Protein AF-A0A4Y2ETD5-F1 (afdb_monomer_lite)

Foldseek 3Di:
DAVLDDDDDDPDPVVVVVVVVVVQVVQVVVVHHDDDDAALDPVVVVVVVVVPVPDDDDDPDCWDQDPQWTQNSPVRDTHHDPVSVVVVVVVVVVVVVVCVVQDPPVLDDDQDLVLALSSCVVVDDPDPVVLVPDCCNVPNGPSVVVDDDDPPPPPPPPDPDPVVVVPD

Secondary structure (DSSP, 8-state):
-BTTB-----SSHHHHHHHHHHHHHHHHHTT--------S-HHHHHHHHHHGGGS------SEEEETTEEEETTTTEEE--HHHHHHHHHHHHHHHHHHHHHS-GGG-----TTT-HHHHHHT--S-GGGGGG-HHHHH--HHHHS--S-S-----TTS--GGGSTT-

Radius of gyration: 20.99 Å; chains: 1; bounding box: 48×41×52 Å

Organism: Araneus ventricosus (NCBI:txid182803)

Structure (mmCIF, N/CA/C/O backbone):
data_AF-A0A4Y2ETD5-F1
#
_entry.id   AF-A0A4Y2ETD5-F1
#
loop_
_atom_site.group_PDB
_atom_site.id
_atom_site.type_symbol
_atom_site.label_atom_id
_atom_site.l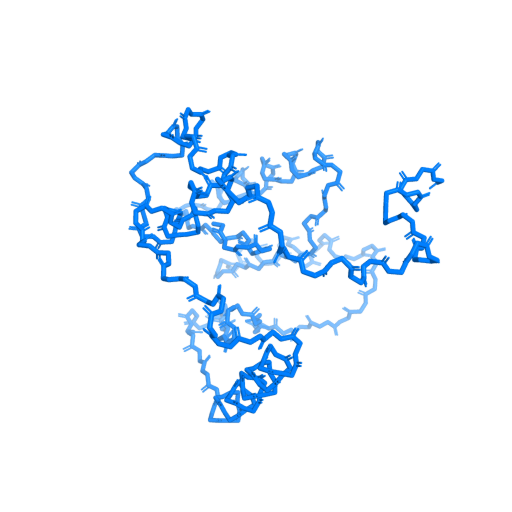abel_alt_id
_atom_site.label_comp_id
_atom_site.label_asym_id
_atom_site.label_entity_id
_atom_site.label_seq_id
_atom_site.pdbx_PDB_ins_code
_atom_site.Cartn_x
_atom_site.Cartn_y
_atom_site.Cartn_z
_atom_site.occupancy
_atom_site.B_iso_or_equiv
_atom_site.auth_seq_id
_atom_site.auth_comp_id
_atom_site.auth_asym_id
_atom_site.auth_atom_id
_atom_site.pdbx_PDB_model_num
ATOM 1 N N . MET A 1 1 ? 0.901 3.132 -5.881 1.00 58.28 1 MET A N 1
ATOM 2 C CA . MET A 1 1 ? 1.373 3.483 -4.528 1.00 58.28 1 MET A CA 1
ATOM 3 C C . MET A 1 1 ? 0.415 2.853 -3.539 1.00 58.28 1 MET A C 1
ATOM 5 O O . MET A 1 1 ? -0.787 3.049 -3.686 1.00 58.28 1 MET A O 1
ATOM 9 N N . TYR A 1 2 ? 0.924 2.050 -2.619 1.00 65.94 2 TYR A N 1
ATOM 10 C CA . TYR A 1 2 ? 0.163 1.430 -1.546 1.00 65.94 2 TYR A CA 1
ATOM 11 C C . TYR A 1 2 ? 0.934 1.655 -0.249 1.00 65.94 2 TYR A C 1
ATOM 13 O O . TYR A 1 2 ? 1.994 1.067 -0.080 1.00 65.94 2 TYR A O 1
ATOM 21 N N . ILE A 1 3 ? 0.412 2.508 0.637 1.00 73.69 3 ILE A N 1
ATOM 22 C CA . ILE A 1 3 ? 1.096 2.920 1.873 1.00 73.69 3 ILE A CA 1
ATOM 23 C C . ILE A 1 3 ? 2.532 3.376 1.540 1.00 73.69 3 ILE A C 1
ATOM 25 O O . ILE A 1 3 ? 2.680 4.358 0.811 1.00 73.69 3 ILE A O 1
ATOM 29 N N . ASP A 1 4 ? 3.549 2.635 1.971 1.00 72.75 4 ASP A N 1
ATOM 30 C CA . ASP A 1 4 ? 4.964 2.967 1.787 1.00 72.75 4 ASP A CA 1
ATOM 31 C C . ASP A 1 4 ? 5.546 2.422 0.466 1.00 72.75 4 ASP A C 1
ATOM 33 O O . ASP A 1 4 ? 6.639 2.812 0.054 1.00 72.75 4 ASP A O 1
ATOM 37 N N . ASP A 1 5 ? 4.802 1.570 -0.251 1.00 76.00 5 ASP A N 1
ATOM 38 C CA . ASP A 1 5 ? 5.258 0.913 -1.476 1.00 76.00 5 ASP A CA 1
ATOM 39 C C . ASP A 1 5 ? 4.852 1.693 -2.738 1.00 76.00 5 ASP A C 1
ATOM 41 O O . ASP A 1 5 ? 3.668 1.900 -3.048 1.00 76.00 5 ASP A O 1
ATOM 45 N N . PHE A 1 6 ? 5.834 2.066 -3.563 1.00 80.00 6 PHE A N 1
ATOM 46 C CA . PHE A 1 6 ? 5.595 2.610 -4.901 1.00 80.00 6 PHE A CA 1
ATOM 47 C C . PHE A 1 6 ? 5.774 1.534 -5.979 1.00 80.00 6 PHE A C 1
ATOM 49 O O . PHE A 1 6 ? 6.887 1.186 -6.359 1.00 80.00 6 PHE A O 1
ATOM 56 N N . ILE A 1 7 ? 4.652 1.035 -6.504 1.00 80.62 7 ILE A N 1
ATOM 57 C CA . ILE A 1 7 ? 4.616 0.051 -7.593 1.00 80.62 7 ILE A CA 1
ATOM 58 C C . ILE A 1 7 ? 3.997 0.702 -8.830 1.00 80.62 7 ILE A C 1
ATOM 60 O O . ILE A 1 7 ? 2.898 1.264 -8.756 1.00 80.62 7 ILE A O 1
ATOM 64 N N . CYS A 1 8 ? 4.689 0.600 -9.963 1.00 82.81 8 CYS A N 1
ATOM 65 C CA . CYS A 1 8 ? 4.224 1.040 -11.274 1.00 82.81 8 CYS A CA 1
ATOM 66 C C . CYS A 1 8 ? 4.677 0.057 -12.362 1.00 82.81 8 CYS A C 1
ATOM 68 O O . CYS A 1 8 ? 5.715 -0.586 -12.227 1.00 82.81 8 CYS A O 1
ATOM 70 N N . GLY A 1 9 ? 3.909 -0.038 -13.448 1.00 86.19 9 GLY A N 1
ATOM 71 C CA . GLY A 1 9 ? 4.288 -0.783 -14.648 1.00 86.19 9 GLY A CA 1
ATOM 72 C C . GLY A 1 9 ? 4.449 0.161 -15.835 1.00 86.19 9 GLY A C 1
ATOM 73 O O . GLY A 1 9 ? 3.654 1.088 -15.990 1.00 86.19 9 GLY A O 1
ATOM 74 N N . THR A 1 10 ? 5.455 -0.087 -16.667 1.00 88.44 10 THR A N 1
ATOM 75 C CA . THR A 1 10 ? 5.674 0.594 -17.951 1.00 88.44 10 THR A CA 1
ATOM 76 C C . THR A 1 10 ? 5.943 -0.446 -19.036 1.00 88.44 10 THR A C 1
ATOM 78 O O . THR A 1 10 ? 6.208 -1.612 -18.734 1.00 88.44 10 THR A O 1
ATOM 81 N N . ASN A 1 11 ? 5.862 -0.040 -20.305 1.00 88.88 11 ASN A N 1
ATOM 82 C CA . ASN A 1 11 ? 6.097 -0.950 -21.430 1.00 88.88 11 ASN A CA 1
ATOM 83 C C . ASN A 1 11 ? 7.519 -0.833 -22.000 1.00 88.88 11 ASN A C 1
ATOM 85 O O . ASN A 1 11 ? 7.919 -1.664 -22.815 1.00 88.88 11 ASN A O 1
ATOM 89 N N . ALA A 1 12 ? 8.284 0.177 -21.577 1.00 90.62 12 ALA A N 1
ATOM 90 C CA . ALA A 1 12 ? 9.665 0.399 -21.986 1.00 90.62 12 ALA A CA 1
ATOM 91 C C . ALA A 1 12 ? 10.572 0.688 -20.781 1.00 90.62 12 ALA A C 1
ATOM 93 O O . ALA A 1 12 ? 10.161 1.320 -19.806 1.00 90.62 12 ALA A O 1
ATOM 94 N N . GLU A 1 13 ? 11.836 0.263 -20.875 1.00 88.94 13 GLU A N 1
ATOM 95 C CA . GLU A 1 13 ? 12.839 0.485 -19.823 1.00 88.94 13 GLU A CA 1
ATOM 96 C C . GLU A 1 13 ? 13.128 1.977 -19.614 1.00 88.94 13 GLU A C 1
ATOM 98 O O . GLU A 1 13 ? 13.229 2.431 -18.480 1.00 88.94 13 GLU A O 1
ATOM 103 N N . MET A 1 14 ? 13.164 2.751 -20.703 1.00 88.81 14 MET A N 1
ATOM 104 C CA . MET A 1 14 ? 13.348 4.206 -20.661 1.00 88.81 14 MET A CA 1
ATOM 105 C C . MET A 1 14 ? 12.233 4.907 -19.873 1.00 88.81 14 MET A C 1
ATOM 107 O O . MET A 1 14 ? 12.511 5.764 -19.041 1.00 88.81 14 MET A O 1
ATOM 111 N N . GLU A 1 15 ? 10.977 4.502 -20.086 1.00 91.00 15 GLU A N 1
ATOM 112 C CA . GLU A 1 15 ? 9.836 5.023 -19.322 1.00 91.00 15 GLU A CA 1
ATOM 113 C C . GLU A 1 15 ? 9.938 4.637 -17.842 1.00 91.00 15 GLU A C 1
ATOM 115 O O . GLU A 1 15 ? 9.605 5.432 -16.967 1.00 91.00 15 GLU A O 1
ATOM 120 N N . ALA A 1 16 ? 10.402 3.419 -17.543 1.00 88.75 16 ALA A N 1
ATOM 121 C CA . ALA A 1 16 ? 10.564 2.967 -16.164 1.00 88.75 16 ALA A CA 1
ATOM 122 C C . ALA A 1 16 ? 11.615 3.803 -15.421 1.00 88.75 16 ALA A C 1
ATOM 124 O O . ALA A 1 16 ? 11.427 4.135 -14.247 1.00 88.75 16 ALA A O 1
ATOM 125 N N . ASP A 1 17 ? 12.715 4.140 -16.096 1.00 86.50 17 ASP A N 1
ATOM 126 C CA . ASP A 1 17 ? 13.757 4.977 -15.516 1.00 86.50 17 ASP A CA 1
ATOM 127 C C . ASP A 1 17 ? 13.282 6.418 -15.307 1.00 86.50 17 ASP A C 1
ATOM 129 O O . ASP A 1 17 ? 13.457 6.968 -14.219 1.00 86.50 17 ASP A O 1
ATOM 133 N N . GLU A 1 18 ? 12.560 6.988 -16.276 1.00 90.69 18 GLU A N 1
ATOM 134 C CA . GLU A 1 18 ? 11.934 8.305 -16.132 1.00 90.69 18 GLU A CA 1
ATOM 135 C C . GLU A 1 18 ? 10.952 8.344 -14.948 1.00 90.69 18 GLU A C 1
ATOM 137 O O . GLU A 1 18 ? 10.992 9.262 -14.123 1.00 90.69 18 GLU A O 1
ATOM 142 N N . VAL A 1 19 ? 10.084 7.335 -14.821 1.00 89.75 19 VAL A N 1
ATOM 143 C CA . VAL A 1 19 ? 9.129 7.239 -13.707 1.00 89.75 19 VAL A CA 1
ATOM 144 C C . VAL A 1 19 ? 9.861 7.158 -12.371 1.00 89.75 19 VAL A C 1
ATOM 146 O O . VAL A 1 19 ? 9.494 7.866 -11.431 1.00 89.75 19 VAL A O 1
ATOM 149 N N . TYR A 1 20 ? 10.914 6.346 -12.282 1.00 86.62 20 TYR A N 1
ATOM 150 C CA . TYR A 1 20 ? 11.724 6.244 -11.074 1.00 86.62 20 TYR A CA 1
ATOM 151 C C . TYR A 1 20 ? 12.424 7.566 -10.732 1.00 86.62 20 TYR A C 1
ATOM 153 O O . TYR A 1 20 ? 12.395 8.007 -9.581 1.00 86.62 20 TYR A O 1
ATOM 161 N N . HIS A 1 21 ? 13.017 8.227 -11.726 1.00 88.06 21 HIS A N 1
ATOM 162 C CA . HIS A 1 21 ? 13.672 9.520 -11.565 1.00 88.06 21 HIS A CA 1
ATOM 163 C C . HIS A 1 21 ? 12.698 10.580 -11.035 1.00 88.06 21 HIS A C 1
ATOM 165 O O . HIS A 1 21 ? 12.975 11.254 -10.038 1.00 88.06 21 HIS A O 1
ATOM 171 N N . ASN A 1 22 ? 11.520 10.674 -11.652 1.00 90.25 22 ASN A N 1
ATOM 172 C CA . ASN A 1 22 ? 10.469 11.598 -11.246 1.00 90.25 22 ASN A CA 1
ATOM 173 C C . ASN A 1 22 ? 9.962 11.296 -9.829 1.00 90.25 22 ASN A C 1
ATOM 175 O O . ASN A 1 22 ? 9.830 12.215 -9.018 1.00 90.25 22 ASN A O 1
ATOM 179 N N . ALA A 1 23 ? 9.735 10.020 -9.500 1.00 88.56 23 ALA A N 1
ATOM 180 C CA . ALA A 1 23 ? 9.332 9.602 -8.160 1.00 88.56 23 ALA A CA 1
ATOM 181 C C . ALA A 1 23 ? 10.381 10.000 -7.109 1.00 88.56 23 ALA A C 1
ATOM 183 O O . ALA A 1 23 ? 10.035 10.593 -6.089 1.00 88.56 23 ALA A O 1
ATOM 184 N N . ASN A 1 24 ? 11.666 9.778 -7.391 1.00 85.81 24 ASN A N 1
ATOM 185 C CA . ASN A 1 24 ? 12.766 10.184 -6.518 1.00 85.81 24 ASN A CA 1
ATOM 186 C C . ASN A 1 24 ? 12.808 11.693 -6.267 1.00 85.81 24 ASN A C 1
ATOM 188 O O . ASN A 1 24 ? 13.017 12.121 -5.134 1.00 85.81 24 ASN A O 1
ATOM 192 N N . ILE A 1 25 ? 12.618 12.512 -7.305 1.00 88.44 25 ILE A N 1
ATOM 193 C CA . ILE A 1 25 ? 12.577 13.973 -7.153 1.00 88.44 25 ILE A CA 1
ATOM 194 C C . ILE A 1 25 ? 11.420 14.385 -6.244 1.00 88.44 25 ILE A C 1
ATOM 196 O O . ILE A 1 25 ? 11.599 15.230 -5.368 1.00 88.44 25 ILE A O 1
ATOM 200 N N . ILE A 1 26 ? 10.235 13.814 -6.461 1.00 89.50 26 ILE A N 1
ATOM 201 C CA . ILE A 1 26 ? 9.039 14.139 -5.679 1.00 89.50 26 ILE A CA 1
ATOM 202 C C . ILE A 1 26 ? 9.240 13.747 -4.214 1.00 89.50 26 ILE A C 1
ATOM 204 O O . ILE A 1 26 ? 9.016 14.576 -3.335 1.00 89.50 26 ILE A O 1
ATOM 208 N N . MET A 1 27 ? 9.724 12.531 -3.954 1.00 87.38 27 MET A N 1
ATOM 209 C CA . MET A 1 27 ? 9.967 12.044 -2.594 1.00 87.38 27 MET A CA 1
ATOM 210 C C . MET A 1 27 ? 11.016 12.903 -1.883 1.00 87.38 27 MET A C 1
ATOM 212 O O . MET A 1 27 ? 10.755 13.383 -0.783 1.00 87.38 27 MET A O 1
ATOM 216 N N . LYS A 1 28 ? 12.130 13.240 -2.549 1.00 87.56 28 LYS A N 1
ATOM 217 C CA . LYS A 1 28 ? 13.154 14.137 -1.984 1.00 87.56 28 LYS A CA 1
ATOM 218 C C . LYS A 1 28 ? 12.607 15.520 -1.635 1.00 87.56 28 LYS A C 1
ATOM 220 O O . LYS A 1 28 ? 12.989 16.082 -0.615 1.00 87.56 28 LYS A O 1
ATOM 225 N N . LYS A 1 29 ? 11.705 16.076 -2.453 1.00 90.69 29 LYS A N 1
ATOM 226 C CA . LYS A 1 29 ? 11.033 17.355 -2.153 1.00 90.69 29 LYS A CA 1
ATOM 227 C C . LYS A 1 29 ? 10.119 17.273 -0.929 1.00 90.69 29 LYS A C 1
ATOM 229 O O . LYS A 1 29 ? 9.892 18.294 -0.293 1.00 90.69 29 LYS A O 1
ATOM 234 N N . ALA A 1 30 ? 9.607 16.087 -0.616 1.00 87.56 30 ALA A N 1
ATOM 235 C CA . ALA A 1 30 ? 8.821 15.812 0.581 1.00 87.56 30 ALA A CA 1
ATOM 236 C C . ALA A 1 30 ? 9.686 15.379 1.782 1.00 87.56 30 ALA A C 1
ATOM 238 O O . ALA A 1 30 ? 9.142 14.906 2.774 1.00 87.56 30 ALA A O 1
ATOM 239 N N . SER A 1 31 ? 11.018 15.509 1.697 1.00 89.19 31 SER A N 1
ATOM 240 C CA . SER A 1 31 ? 11.966 14.998 2.698 1.00 89.19 31 SER A CA 1
ATOM 241 C C . SER A 1 31 ? 11.850 13.485 2.947 1.00 89.19 31 SER A C 1
ATOM 243 O O . SER A 1 31 ? 12.184 12.998 4.023 1.00 89.19 31 SER A O 1
ATOM 245 N N . LEU A 1 32 ? 11.398 12.730 1.941 1.00 84.69 32 LEU A N 1
ATOM 246 C CA . LEU A 1 32 ? 11.313 11.271 1.947 1.00 84.69 32 LEU A CA 1
ATOM 247 C C . LEU A 1 32 ? 12.365 10.671 1.006 1.00 84.69 32 LEU A C 1
ATOM 249 O O . LEU A 1 32 ? 12.677 11.226 -0.051 1.00 84.69 32 LEU A O 1
ATOM 253 N N . THR A 1 33 ? 12.878 9.493 1.356 1.00 80.81 33 THR A N 1
ATOM 254 C CA . THR A 1 33 ? 13.856 8.761 0.538 1.00 80.81 33 THR A CA 1
ATOM 255 C C . THR A 1 33 ? 13.256 7.438 0.077 1.00 80.81 33 THR A C 1
ATOM 257 O O . THR A 1 33 ? 12.764 6.667 0.895 1.00 80.81 33 THR A O 1
ATOM 260 N N . LEU A 1 34 ? 13.310 7.154 -1.230 1.00 75.81 34 LEU A N 1
ATOM 261 C CA . LEU A 1 34 ? 12.982 5.826 -1.755 1.00 75.81 34 LEU A CA 1
ATOM 262 C C . LEU A 1 34 ? 14.144 4.877 -1.459 1.00 75.81 34 LEU A C 1
ATOM 264 O O . LEU A 1 34 ? 15.233 5.031 -2.010 1.00 75.81 34 LEU A O 1
ATOM 268 N N . MET A 1 35 ? 13.900 3.920 -0.567 1.00 69.44 35 MET A N 1
ATOM 269 C CA . MET A 1 35 ? 14.938 3.039 -0.028 1.00 69.44 35 MET A CA 1
ATOM 270 C C . MET A 1 35 ? 15.206 1.814 -0.909 1.00 69.44 35 MET A C 1
ATOM 272 O O . MET A 1 35 ? 16.353 1.392 -1.039 1.00 69.44 35 MET A O 1
ATOM 276 N N . GLU A 1 36 ? 14.172 1.247 -1.536 1.00 76.12 36 GLU A N 1
ATOM 277 C CA . GLU A 1 36 ? 14.278 0.005 -2.307 1.00 76.12 36 GLU A CA 1
ATOM 278 C C . GLU A 1 36 ? 13.797 0.201 -3.753 1.00 76.12 36 GLU A C 1
ATOM 280 O O . GLU A 1 36 ? 12.782 0.844 -4.018 1.00 76.12 36 GLU A O 1
ATOM 285 N N . ARG A 1 37 ? 14.553 -0.355 -4.709 1.00 79.31 37 ARG A N 1
ATOM 286 C CA . ARG A 1 37 ? 14.229 -0.379 -6.143 1.00 79.31 37 ARG A CA 1
ATOM 287 C C . ARG A 1 37 ? 14.360 -1.816 -6.635 1.00 79.31 37 ARG A C 1
ATOM 289 O O . ARG A 1 37 ? 15.417 -2.421 -6.458 1.00 79.31 37 ARG A O 1
ATOM 296 N N . ASN A 1 38 ? 13.323 -2.338 -7.286 1.00 80.25 38 ASN A N 1
ATOM 297 C CA . ASN A 1 38 ? 13.355 -3.649 -7.934 1.00 80.25 38 ASN A CA 1
ATOM 298 C C . ASN A 1 38 ? 12.603 -3.612 -9.278 1.00 80.25 38 ASN A C 1
ATOM 300 O O . ASN A 1 38 ? 11.726 -2.773 -9.478 1.00 80.25 38 ASN A O 1
ATOM 304 N N . SER A 1 39 ? 12.974 -4.479 -10.222 1.00 85.69 39 SER A N 1
ATOM 305 C CA . SER A 1 39 ? 12.400 -4.517 -11.575 1.00 85.69 39 SER A CA 1
ATOM 306 C C . SER A 1 39 ? 12.500 -5.917 -12.174 1.00 85.69 39 SER A C 1
ATOM 308 O O . SER A 1 39 ? 13.474 -6.625 -11.930 1.00 85.69 39 SER A O 1
ATOM 310 N N . ASN A 1 40 ? 11.525 -6.314 -12.994 1.00 86.31 40 ASN A N 1
ATOM 311 C CA . ASN A 1 40 ? 11.598 -7.551 -13.777 1.00 86.31 40 ASN A CA 1
ATOM 312 C C . ASN A 1 40 ? 12.400 -7.397 -15.085 1.00 86.31 40 ASN A C 1
ATOM 314 O O . ASN A 1 40 ? 12.688 -8.394 -15.748 1.00 86.31 40 ASN A O 1
ATOM 318 N N . SER A 1 41 ? 12.803 -6.176 -15.451 1.00 87.19 41 SER A N 1
ATOM 319 C CA . SER A 1 41 ? 13.711 -5.947 -16.575 1.00 87.19 41 SER A CA 1
ATOM 320 C C . SER A 1 41 ? 15.147 -6.295 -16.182 1.00 87.19 41 SER A C 1
ATOM 322 O O . SER A 1 41 ? 15.691 -5.850 -15.169 1.00 87.19 41 SER A O 1
ATOM 324 N N . HIS A 1 42 ? 15.789 -7.082 -17.040 1.00 85.69 42 HIS A N 1
ATOM 325 C CA . HIS A 1 42 ? 17.188 -7.441 -16.882 1.00 85.69 42 HIS A CA 1
ATOM 326 C C . HIS A 1 42 ? 18.142 -6.260 -17.143 1.00 85.69 42 HIS A C 1
ATOM 328 O O . HIS A 1 42 ? 19.169 -6.174 -16.470 1.00 85.69 42 HIS A O 1
ATOM 334 N N . GLY A 1 43 ? 17.825 -5.365 -18.091 1.00 85.44 43 GLY A N 1
ATOM 335 C CA . GLY A 1 43 ? 18.633 -4.171 -18.377 1.00 85.44 43 GLY A CA 1
ATOM 336 C C . GLY A 1 43 ? 18.693 -3.239 -17.170 1.00 85.44 43 GLY A C 1
ATOM 337 O O . GLY A 1 43 ? 19.773 -2.951 -16.657 1.00 85.44 43 GLY A O 1
ATOM 338 N N . LEU A 1 44 ? 17.518 -2.909 -16.636 1.00 84.19 44 LEU A N 1
ATOM 339 C CA . LEU A 1 44 ? 17.360 -2.060 -15.460 1.00 84.19 44 LEU A CA 1
ATOM 340 C C . LEU A 1 44 ? 18.006 -2.660 -14.206 1.00 84.19 44 LEU A C 1
ATOM 342 O O . LEU A 1 44 ? 18.698 -1.967 -13.471 1.00 84.19 44 LEU A O 1
ATOM 346 N N . ARG A 1 45 ? 17.858 -3.968 -13.966 1.00 82.00 45 ARG A N 1
ATOM 347 C CA . ARG A 1 45 ? 18.505 -4.614 -12.811 1.00 82.00 45 ARG A CA 1
ATOM 348 C C . ARG A 1 45 ? 20.027 -4.497 -12.832 1.00 82.00 45 ARG A C 1
ATOM 350 O O . ARG A 1 45 ? 20.619 -4.238 -11.788 1.00 82.00 45 ARG A O 1
ATOM 357 N N . LYS A 1 46 ? 20.653 -4.672 -13.999 1.00 80.25 46 LYS A N 1
ATOM 358 C CA . LYS A 1 46 ? 22.109 -4.521 -14.141 1.00 80.25 46 LYS A CA 1
ATOM 359 C C . LYS A 1 46 ? 22.567 -3.100 -13.842 1.00 80.25 46 LYS A C 1
ATOM 361 O O . LYS A 1 46 ? 23.573 -2.925 -13.164 1.00 80.25 46 LYS A O 1
ATOM 366 N N . GLU A 1 47 ? 21.824 -2.113 -14.328 1.00 79.38 47 GLU A N 1
ATOM 367 C CA . GLU A 1 47 ? 22.087 -0.698 -14.068 1.00 79.38 47 GLU A CA 1
ATOM 368 C C . GLU A 1 47 ? 22.022 -0.387 -12.561 1.00 79.38 47 GLU A C 1
ATOM 370 O O . GLU A 1 47 ? 22.921 0.246 -12.007 1.00 79.38 47 GLU A O 1
ATOM 375 N N . TYR A 1 48 ? 21.038 -0.946 -11.850 1.00 75.44 48 TYR A N 1
ATOM 376 C CA . TYR A 1 48 ? 20.888 -0.734 -10.402 1.00 75.44 48 TYR A CA 1
ATOM 377 C C . TYR A 1 48 ? 22.003 -1.401 -9.599 1.00 75.44 48 TYR A C 1
ATOM 379 O O . TYR A 1 48 ? 22.485 -0.847 -8.613 1.00 75.44 48 TYR A O 1
ATOM 387 N N . GLU A 1 49 ? 22.404 -2.606 -10.003 1.00 69.88 49 GLU A N 1
ATOM 388 C CA . GLU A 1 49 ? 23.519 -3.327 -9.391 1.00 69.88 49 GLU A CA 1
ATOM 389 C C . GLU A 1 49 ? 24.839 -2.560 -9.586 1.00 69.88 49 GLU A C 1
ATOM 391 O O . GLU A 1 49 ? 25.644 -2.504 -8.655 1.00 69.88 49 GLU A O 1
ATOM 396 N N . SER A 1 50 ? 25.038 -1.898 -10.736 1.00 68.00 50 SER A N 1
ATOM 397 C CA . SER A 1 50 ? 26.205 -1.031 -10.950 1.00 68.00 50 SER A CA 1
ATOM 398 C C . SER A 1 50 ? 26.186 0.252 -10.112 1.00 68.00 50 SER A C 1
ATOM 400 O O . SER A 1 50 ? 27.245 0.681 -9.653 1.00 68.00 50 SER A O 1
ATOM 402 N N . ASP A 1 51 ? 25.009 0.820 -9.839 1.00 65.69 51 ASP A N 1
ATOM 403 C CA . ASP A 1 51 ? 24.860 2.012 -8.990 1.00 65.69 51 ASP A CA 1
ATOM 404 C C . ASP A 1 51 ? 25.065 1.717 -7.490 1.00 65.69 51 ASP A C 1
ATOM 406 O O . ASP A 1 51 ? 25.532 2.580 -6.740 1.00 65.69 51 ASP A O 1
ATOM 410 N N . LYS A 1 52 ? 24.777 0.487 -7.033 1.00 61.03 52 LYS A N 1
ATOM 411 C CA . LYS A 1 52 ? 24.886 0.064 -5.619 1.00 61.03 52 LYS A CA 1
ATOM 412 C C . LYS A 1 52 ? 26.322 -0.063 -5.084 1.00 61.03 52 LYS A C 1
ATOM 414 O O . LYS A 1 52 ? 26.506 -0.227 -3.880 1.00 61.03 52 LYS A O 1
ATOM 419 N N . HIS A 1 53 ? 27.360 0.064 -5.913 1.00 51.84 53 HIS A N 1
ATOM 420 C CA . HIS A 1 53 ? 28.761 -0.103 -5.488 1.00 51.84 53 HIS A CA 1
ATOM 421 C C . HIS A 1 53 ? 29.357 1.037 -4.627 1.00 51.84 53 HIS A C 1
ATOM 423 O O . HIS A 1 53 ? 30.569 1.051 -4.406 1.00 51.84 53 HIS A O 1
ATOM 429 N N . LYS A 1 54 ? 28.551 1.966 -4.092 1.00 49.16 54 LYS A N 1
ATOM 430 C CA . LYS A 1 54 ? 29.030 3.023 -3.178 1.00 49.16 54 LYS A CA 1
ATOM 431 C C . LYS A 1 54 ? 28.706 2.839 -1.695 1.00 49.16 54 LYS A C 1
ATOM 433 O O . LYS A 1 54 ? 29.372 3.499 -0.907 1.00 49.16 54 LYS A O 1
ATOM 438 N N . ASP A 1 55 ? 27.789 1.956 -1.293 1.00 38.53 55 ASP A N 1
ATOM 439 C CA . ASP A 1 55 ? 27.572 1.695 0.139 1.00 38.53 55 ASP A CA 1
ATOM 440 C C . ASP A 1 55 ? 26.859 0.350 0.400 1.00 38.53 55 ASP A C 1
ATOM 442 O O . ASP A 1 55 ? 25.665 0.195 0.184 1.00 38.53 55 ASP A O 1
ATOM 446 N N . SER A 1 56 ? 27.655 -0.621 0.851 1.00 41.00 56 SER A N 1
ATOM 447 C CA . SER A 1 56 ? 27.346 -1.833 1.628 1.00 41.00 56 SER A CA 1
ATOM 448 C C . SER A 1 56 ? 26.296 -2.899 1.216 1.00 41.00 56 SER A C 1
ATOM 450 O O . SER A 1 56 ? 25.128 -2.667 0.931 1.00 41.00 56 SER A O 1
ATOM 452 N N . THR A 1 57 ? 26.765 -4.141 1.409 1.00 39.28 57 THR A N 1
ATOM 453 C CA . THR A 1 57 ? 26.106 -5.457 1.568 1.00 39.28 57 THR A CA 1
ATOM 454 C C . THR A 1 57 ? 25.343 -6.103 0.403 1.00 39.28 57 THR A C 1
ATOM 456 O O . THR A 1 57 ? 24.266 -5.702 -0.023 1.00 39.28 57 THR A O 1
ATOM 459 N N . HIS A 1 58 ? 25.919 -7.230 -0.029 1.00 48.53 58 HIS A N 1
ATOM 460 C CA . HIS A 1 58 ? 25.350 -8.273 -0.875 1.00 48.53 58 HIS A CA 1
ATOM 461 C C . HIS A 1 58 ? 24.029 -8.812 -0.291 1.00 48.53 58 HIS A C 1
ATOM 463 O O . HIS A 1 58 ? 24.033 -9.696 0.561 1.00 48.53 58 HIS A O 1
ATOM 469 N N . LEU A 1 59 ? 22.898 -8.344 -0.809 1.00 42.34 59 LEU A N 1
ATOM 470 C CA . LEU A 1 59 ? 21.654 -9.113 -0.835 1.00 42.34 59 LEU A CA 1
ATOM 471 C C . LEU A 1 59 ? 21.233 -9.212 -2.299 1.00 42.34 59 LEU A C 1
ATOM 473 O O . LEU A 1 59 ? 20.486 -8.395 -2.830 1.00 42.34 59 LEU A O 1
ATOM 477 N N . CYS A 1 60 ? 21.797 -10.213 -2.979 1.00 47.84 60 CYS A N 1
ATOM 478 C CA . CYS A 1 60 ? 21.197 -10.753 -4.191 1.00 47.84 60 CYS A CA 1
ATOM 479 C C . CYS A 1 60 ? 19.980 -11.563 -3.746 1.00 47.84 60 CYS A C 1
ATOM 481 O O . CYS A 1 60 ? 20.036 -12.789 -3.731 1.00 47.84 60 CYS A O 1
ATOM 483 N N . ASP A 1 61 ? 18.903 -10.887 -3.372 1.00 50.72 61 ASP A N 1
ATOM 484 C CA . ASP A 1 61 ? 17.602 -11.530 -3.353 1.00 50.72 61 ASP A CA 1
ATOM 485 C C . ASP A 1 61 ? 16.821 -10.966 -4.528 1.00 50.72 61 ASP A C 1
ATOM 487 O O . ASP A 1 61 ? 16.398 -9.815 -4.571 1.00 50.72 61 ASP A O 1
ATOM 491 N N . SER A 1 62 ? 16.683 -11.794 -5.561 1.00 58.25 62 SER A N 1
ATOM 492 C CA . SER A 1 62 ? 15.708 -11.563 -6.627 1.00 58.25 62 SER A CA 1
ATOM 493 C C . SER A 1 62 ? 14.263 -11.601 -6.113 1.00 58.25 62 SER A C 1
ATOM 495 O O . SER A 1 62 ? 13.351 -11.440 -6.919 1.00 58.25 62 SER A O 1
ATOM 497 N N . SER A 1 63 ? 14.071 -11.829 -4.811 1.00 62.94 63 SER A N 1
ATOM 498 C CA . SER A 1 63 ? 12.827 -11.763 -4.066 1.00 62.94 63 SER A CA 1
ATOM 499 C C . SER A 1 63 ? 12.737 -10.471 -3.246 1.00 62.94 63 SER A C 1
ATOM 501 O O . SER A 1 63 ? 13.471 -10.271 -2.285 1.00 62.94 63 SER A O 1
ATOM 503 N N . SER A 1 64 ? 11.790 -9.596 -3.590 1.00 67.88 64 SER A N 1
ATOM 504 C CA . SER A 1 64 ? 11.347 -8.530 -2.674 1.00 67.88 64 SER A CA 1
ATOM 505 C C . SER A 1 64 ? 10.039 -8.949 -2.018 1.00 67.88 64 SER A C 1
ATOM 507 O O . SER A 1 64 ? 9.162 -9.518 -2.679 1.00 67.88 64 SER A O 1
ATOM 509 N N . LYS A 1 65 ? 9.883 -8.649 -0.726 1.00 71.25 65 LYS A N 1
ATOM 510 C CA . LYS A 1 65 ? 8.582 -8.764 -0.063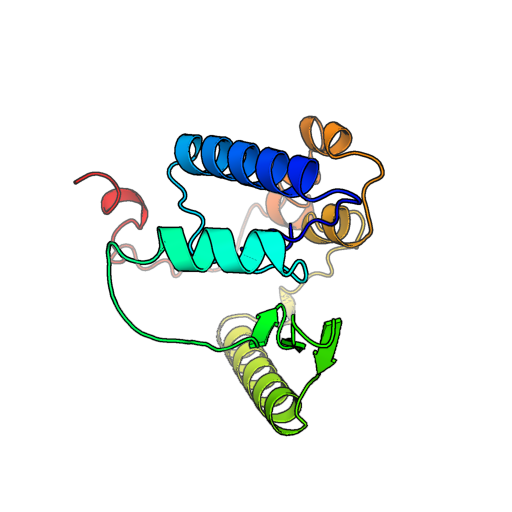 1.00 71.25 65 LYS A CA 1
ATOM 511 C C . LYS A 1 65 ? 7.738 -7.546 -0.421 1.00 71.25 65 LYS A C 1
ATOM 513 O O . LYS A 1 65 ? 8.107 -6.427 -0.103 1.00 71.25 65 LYS A O 1
ATOM 518 N N . VAL A 1 66 ? 6.597 -7.774 -1.057 1.00 66.75 66 VAL A N 1
ATOM 519 C CA . VAL A 1 66 ? 5.632 -6.746 -1.452 1.00 66.75 66 VAL A CA 1
ATOM 520 C C . VAL A 1 66 ? 4.269 -7.171 -0.925 1.00 66.75 66 VAL A C 1
ATOM 522 O O . VAL A 1 66 ? 3.742 -8.204 -1.332 1.00 66.75 66 VAL A O 1
ATOM 525 N N . LEU A 1 67 ? 3.693 -6.410 0.009 1.00 70.38 67 LEU A N 1
ATOM 526 C CA . LEU A 1 67 ? 2.371 -6.705 0.597 1.00 70.38 67 LEU A CA 1
ATOM 527 C C . LEU A 1 67 ? 2.251 -8.102 1.248 1.00 70.38 67 LEU A C 1
ATOM 529 O O . LEU A 1 67 ? 1.176 -8.707 1.265 1.00 70.38 67 LEU A O 1
ATOM 533 N N . GLY A 1 68 ? 3.357 -8.641 1.770 1.00 72.56 68 GLY A N 1
ATOM 534 C CA . GLY A 1 68 ? 3.410 -10.004 2.317 1.00 72.56 68 GLY A CA 1
ATOM 535 C C . GLY A 1 68 ? 3.427 -11.111 1.255 1.00 72.56 68 GLY A C 1
ATOM 536 O O . GLY A 1 68 ? 3.230 -12.276 1.592 1.00 72.56 68 GLY A O 1
ATOM 537 N N . LEU A 1 69 ? 3.649 -10.753 -0.011 1.00 81.06 69 LEU A N 1
ATOM 538 C CA . LEU A 1 69 ? 3.983 -11.662 -1.101 1.00 81.06 69 LEU A CA 1
ATOM 539 C C . LEU A 1 69 ? 5.475 -11.568 -1.388 1.00 81.06 69 LEU A C 1
ATOM 541 O O . LEU A 1 69 ? 6.076 -10.507 -1.258 1.00 81.06 69 LEU A O 1
ATOM 545 N N . GLU A 1 70 ? 6.063 -12.663 -1.827 1.00 85.81 70 GLU A N 1
ATOM 546 C CA . GLU A 1 70 ? 7.418 -12.690 -2.349 1.00 85.81 70 GLU A CA 1
ATOM 547 C C . GLU A 1 70 ? 7.357 -12.542 -3.870 1.00 85.81 70 GLU A C 1
ATOM 549 O O . GLU A 1 70 ? 6.681 -13.322 -4.544 1.00 85.81 70 GLU A O 1
ATOM 554 N N . TRP A 1 71 ? 8.020 -11.528 -4.422 1.00 86.19 71 TRP A N 1
ATOM 555 C CA . TRP A 1 71 ? 8.083 -11.322 -5.866 1.00 86.19 71 TRP A CA 1
ATOM 556 C C . TRP A 1 71 ? 9.438 -11.744 -6.424 1.00 86.19 71 TRP A C 1
ATOM 558 O O . TRP A 1 71 ? 10.426 -11.044 -6.222 1.00 86.19 71 TRP A O 1
ATOM 568 N N . ASP A 1 72 ? 9.471 -12.852 -7.169 1.00 85.44 72 ASP A N 1
ATOM 569 C CA . ASP A 1 72 ? 10.637 -13.266 -7.953 1.00 85.44 72 ASP A CA 1
ATOM 570 C C . ASP A 1 72 ? 10.673 -12.456 -9.255 1.00 85.44 72 ASP A C 1
ATOM 572 O O . ASP A 1 72 ? 9.954 -12.749 -10.218 1.00 85.44 72 ASP A O 1
ATOM 576 N N . THR A 1 73 ? 11.534 -11.438 -9.304 1.00 84.88 73 THR A N 1
ATOM 577 C CA . THR A 1 73 ? 11.654 -10.556 -10.473 1.00 84.88 73 THR A CA 1
ATOM 578 C C . THR A 1 73 ? 12.283 -11.230 -11.687 1.00 84.88 73 THR A C 1
ATOM 580 O O . THR A 1 73 ? 12.109 -10.754 -12.807 1.00 84.88 73 THR A O 1
ATOM 583 N N . ARG A 1 74 ? 12.985 -12.359 -11.513 1.00 83.00 74 ARG A N 1
ATOM 584 C CA . ARG A 1 74 ? 13.575 -13.128 -12.625 1.00 83.00 74 ARG A CA 1
ATOM 585 C C . ARG A 1 74 ? 12.531 -13.976 -13.323 1.00 83.00 74 ARG A C 1
ATOM 587 O O . ARG A 1 74 ? 12.536 -14.068 -14.547 1.00 83.00 74 ARG A O 1
ATOM 594 N N . LYS A 1 75 ? 11.668 -14.622 -12.543 1.00 85.31 75 LYS A N 1
ATOM 595 C CA . LYS A 1 75 ? 10.587 -15.465 -13.069 1.00 85.31 75 LYS A CA 1
ATOM 596 C C . LYS A 1 75 ? 9.317 -14.673 -13.341 1.00 85.31 75 LYS A C 1
ATOM 598 O O . LYS A 1 75 ? 8.430 -15.191 -14.010 1.00 85.31 75 LYS A O 1
ATOM 603 N N . ASN A 1 76 ? 9.245 -13.439 -12.843 1.00 85.00 76 ASN A N 1
ATOM 604 C CA . ASN A 1 76 ? 8.049 -12.608 -12.847 1.00 85.00 76 ASN A CA 1
ATOM 605 C C . ASN A 1 76 ? 6.859 -13.330 -12.185 1.00 85.00 76 ASN A C 1
ATOM 607 O O . ASN A 1 76 ? 5.749 -13.348 -12.714 1.00 85.00 76 ASN A O 1
ATOM 611 N N . VAL A 1 77 ? 7.118 -13.975 -11.044 1.00 85.75 77 VAL A N 1
ATOM 612 C CA . VAL A 1 77 ? 6.142 -14.781 -10.297 1.00 85.75 77 VAL A CA 1
ATOM 613 C C . VAL A 1 77 ? 6.007 -14.227 -8.887 1.00 85.75 77 VAL A C 1
ATOM 615 O O . VAL A 1 77 ? 7.006 -13.921 -8.242 1.00 85.75 77 VAL A O 1
ATOM 618 N N . PHE A 1 78 ? 4.768 -14.138 -8.405 1.00 85.75 78 PHE A N 1
ATOM 619 C CA . PHE A 1 78 ? 4.473 -13.892 -6.997 1.00 85.75 78 PHE A CA 1
ATOM 620 C C . PHE A 1 78 ? 4.240 -15.221 -6.276 1.00 85.75 78 PHE A C 1
ATOM 622 O O . PHE A 1 78 ? 3.498 -16.077 -6.766 1.00 85.75 78 PHE A O 1
ATOM 629 N N . SER A 1 79 ? 4.838 -15.381 -5.103 1.00 87.81 79 SER A N 1
ATOM 630 C CA . SER A 1 79 ? 4.645 -16.519 -4.208 1.00 87.81 79 SER A CA 1
ATOM 631 C C . SER A 1 79 ? 4.274 -16.061 -2.801 1.00 87.81 79 SER A C 1
ATOM 633 O O . SER A 1 79 ? 4.475 -14.913 -2.419 1.00 87.81 79 SER A O 1
ATOM 635 N N . PHE A 1 80 ? 3.695 -16.969 -2.022 1.00 85.31 80 PHE A N 1
ATOM 636 C CA . PHE A 1 80 ? 3.456 -16.782 -0.594 1.00 85.31 80 PHE A CA 1
ATOM 637 C C . PHE A 1 80 ? 3.663 -18.115 0.120 1.00 85.31 80 PHE A C 1
ATOM 639 O O . PHE A 1 80 ? 3.344 -19.175 -0.430 1.00 85.31 80 PHE A O 1
ATOM 646 N N . SER A 1 81 ? 4.178 -18.083 1.347 1.00 84.62 81 SER A N 1
ATOM 647 C CA . SER A 1 81 ? 4.318 -19.281 2.166 1.00 84.62 81 SER A CA 1
ATOM 648 C C . SER A 1 81 ? 3.104 -19.483 3.067 1.00 84.62 81 SER A C 1
ATOM 650 O O . SER A 1 81 ? 2.467 -18.544 3.550 1.00 84.62 81 SER A O 1
ATOM 652 N N . LYS A 1 82 ? 2.807 -20.750 3.377 1.00 83.44 82 LYS A N 1
ATOM 653 C CA . LYS A 1 82 ? 1.865 -21.095 4.451 1.00 83.44 82 LYS A CA 1
ATOM 654 C C . LYS A 1 82 ? 2.297 -20.469 5.781 1.00 83.44 82 LYS A C 1
ATOM 656 O O . LYS A 1 82 ? 1.436 -20.090 6.571 1.00 83.44 82 LYS A O 1
ATOM 661 N N . GLN A 1 83 ? 3.605 -20.367 6.006 1.00 84.75 83 GLN A N 1
ATOM 662 C CA . GLN A 1 83 ? 4.162 -19.756 7.204 1.00 84.75 83 GLN A CA 1
ATOM 663 C C . GLN A 1 83 ? 3.798 -18.266 7.286 1.00 84.75 83 GLN A C 1
ATOM 665 O O . GLN A 1 83 ? 3.250 -17.854 8.305 1.00 84.75 83 GLN A O 1
ATOM 670 N N . ASP A 1 84 ? 3.942 -17.510 6.190 1.00 80.38 84 ASP A N 1
ATOM 671 C CA . ASP A 1 84 ? 3.555 -16.090 6.131 1.00 80.38 84 ASP A CA 1
ATOM 672 C C . ASP A 1 84 ? 2.069 -15.892 6.473 1.00 80.38 84 ASP A C 1
ATOM 674 O O . ASP A 1 84 ? 1.687 -14.959 7.180 1.00 80.38 84 ASP A O 1
ATOM 678 N N . ILE A 1 85 ? 1.200 -16.803 6.014 1.00 81.56 85 ILE A N 1
ATOM 679 C CA . ILE A 1 85 ? -0.233 -16.767 6.342 1.00 81.56 85 ILE A CA 1
ATOM 680 C C . ILE A 1 85 ? -0.465 -16.974 7.841 1.00 81.56 85 ILE A C 1
ATOM 682 O O . ILE A 1 85 ? -1.331 -16.314 8.420 1.00 81.56 85 ILE A O 1
ATOM 686 N N . ILE A 1 86 ? 0.243 -17.922 8.458 1.00 86.12 86 ILE A N 1
ATOM 687 C CA . ILE A 1 86 ? 0.107 -18.220 9.889 1.00 86.12 86 ILE A CA 1
ATOM 688 C C . ILE A 1 86 ? 0.589 -17.026 10.710 1.00 86.12 86 ILE A C 1
ATOM 690 O O . ILE A 1 86 ? -0.144 -16.556 11.575 1.00 86.12 86 ILE A O 1
ATOM 694 N N . GLU A 1 87 ? 1.761 -16.489 10.387 1.00 84.75 87 GLU A N 1
ATOM 695 C CA . GLU A 1 87 ? 2.328 -15.323 11.065 1.00 84.75 87 GLU A CA 1
ATOM 696 C C . GLU A 1 87 ? 1.412 -14.108 10.947 1.00 84.75 87 GLU A C 1
ATOM 698 O O . GLU A 1 87 ? 1.107 -13.468 11.952 1.00 84.75 87 GLU A O 1
ATOM 703 N N . ARG A 1 88 ? 0.861 -13.846 9.754 1.00 83.38 88 ARG A N 1
ATOM 704 C CA . ARG A 1 88 ? -0.110 -12.763 9.558 1.00 83.38 88 ARG A CA 1
ATOM 705 C C . ARG A 1 88 ? -1.378 -12.972 10.382 1.00 83.38 88 ARG A C 1
ATOM 707 O O . ARG A 1 88 ? -1.926 -12.006 10.903 1.00 83.38 88 ARG A O 1
ATOM 714 N N . LYS A 1 89 ? -1.864 -14.211 10.514 1.00 86.38 89 LYS A N 1
ATOM 715 C CA . LYS A 1 89 ? -3.021 -14.511 11.373 1.00 86.38 89 LYS A CA 1
ATOM 716 C C . LYS A 1 89 ? -2.720 -14.205 12.836 1.00 86.38 89 LYS A C 1
ATOM 718 O O . LYS A 1 89 ? -3.539 -13.556 13.475 1.00 86.38 89 LYS A O 1
ATOM 723 N N . THR A 1 90 ? -1.567 -14.631 13.345 1.00 89.62 90 THR A N 1
ATOM 724 C CA . THR A 1 90 ? -1.150 -14.346 14.725 1.00 89.62 90 THR A CA 1
ATOM 725 C C . THR A 1 90 ? -0.965 -12.848 14.951 1.00 89.62 90 THR A C 1
ATOM 727 O O . THR A 1 90 ? -1.464 -12.313 15.933 1.00 89.62 90 THR A O 1
ATOM 730 N N . PHE A 1 91 ? -0.333 -12.146 14.010 1.00 89.12 91 PHE A N 1
ATOM 731 C CA . PHE A 1 91 ? -0.178 -10.695 14.065 1.00 89.12 91 PHE A CA 1
ATOM 732 C C . PHE A 1 91 ? -1.531 -9.972 14.131 1.00 89.12 91 PHE A C 1
ATOM 734 O O . PHE A 1 91 ? -1.747 -9.152 15.018 1.00 89.12 91 PHE A O 1
ATOM 741 N N . VAL A 1 92 ? -2.476 -10.326 13.251 1.00 90.50 92 VAL A N 1
ATOM 742 C CA . VAL A 1 92 ? -3.831 -9.747 13.262 1.00 90.50 92 VAL A CA 1
ATOM 743 C C . VAL A 1 92 ? -4.560 -10.063 14.568 1.00 90.50 92 VAL A C 1
ATOM 745 O O . VAL A 1 92 ? -5.226 -9.188 15.108 1.00 90.50 92 VAL A O 1
ATOM 748 N N . GLN A 1 93 ? -4.430 -11.280 15.101 1.00 93.56 93 GLN A N 1
ATOM 749 C CA . GLN A 1 93 ? -5.019 -11.636 16.396 1.00 93.56 93 GLN A CA 1
ATOM 750 C C . GLN A 1 93 ? -4.463 -10.773 17.532 1.00 93.56 93 GLN A C 1
ATOM 752 O O . GLN A 1 93 ? -5.244 -10.267 18.334 1.00 93.56 93 GLN A O 1
ATOM 757 N N . ASN A 1 94 ? -3.146 -10.562 17.566 1.00 95.12 94 ASN A N 1
ATOM 758 C CA . ASN A 1 94 ? -2.501 -9.723 18.574 1.00 95.12 94 ASN A CA 1
ATOM 759 C C . ASN A 1 94 ? -2.960 -8.261 18.467 1.00 95.12 94 ASN A C 1
ATOM 761 O O . ASN A 1 94 ? -3.296 -7.663 19.483 1.00 95.12 94 ASN A O 1
ATOM 765 N N . LEU A 1 95 ? -3.057 -7.713 17.250 1.00 94.44 95 LEU A N 1
ATOM 766 C CA . LEU A 1 95 ? -3.575 -6.357 17.033 1.00 94.44 95 LEU A CA 1
ATOM 767 C C . LEU A 1 95 ? -5.034 -6.210 17.471 1.00 94.44 95 LEU A C 1
ATOM 769 O O . LEU A 1 95 ? -5.399 -5.223 18.102 1.00 94.44 95 LEU A O 1
ATOM 773 N N . VAL A 1 96 ? -5.884 -7.187 17.141 1.00 93.94 96 VAL A N 1
ATOM 774 C CA . VAL A 1 96 ? -7.290 -7.170 17.564 1.00 93.94 96 VAL A CA 1
ATOM 775 C C . VAL A 1 96 ? -7.389 -7.207 19.087 1.00 93.94 96 VAL A C 1
ATOM 777 O O . VAL A 1 96 ? -8.174 -6.448 19.648 1.00 93.94 96 VAL A O 1
ATOM 780 N N . ALA A 1 97 ? -6.582 -8.040 19.750 1.00 94.81 97 ALA A N 1
ATOM 781 C CA . ALA A 1 97 ? -6.537 -8.101 21.207 1.00 94.81 97 ALA A CA 1
ATOM 782 C C . ALA A 1 97 ? -6.099 -6.760 21.820 1.00 94.81 97 ALA A C 1
ATOM 784 O O . ALA A 1 97 ? -6.767 -6.266 22.720 1.00 94.81 97 ALA A O 1
ATOM 785 N N . GLU A 1 98 ? -5.048 -6.132 21.285 1.00 96.62 98 GLU A N 1
ATOM 786 C CA . GLU A 1 98 ? -4.567 -4.823 21.746 1.00 96.62 98 GLU A CA 1
ATOM 787 C C . GLU A 1 98 ? -5.636 -3.727 21.596 1.00 96.62 98 GLU A C 1
ATOM 789 O O . GLU A 1 98 ? -5.859 -2.931 22.508 1.00 96.62 98 GLU A O 1
ATOM 794 N N . ILE A 1 99 ? -6.342 -3.689 20.462 1.00 94.75 99 ILE A N 1
ATOM 795 C CA . ILE A 1 99 ? -7.411 -2.709 20.230 1.00 94.75 99 ILE A CA 1
ATOM 796 C C . ILE A 1 99 ? -8.584 -2.946 21.194 1.00 94.75 99 ILE A C 1
ATOM 798 O O . ILE A 1 99 ? -9.140 -1.982 21.721 1.00 94.75 99 ILE A O 1
ATOM 802 N N . GLN A 1 100 ? -8.952 -4.206 21.448 1.00 94.00 100 GLN A N 1
ATOM 803 C CA . GLN A 1 100 ? -10.004 -4.571 22.407 1.00 94.00 100 GLN A CA 1
ATOM 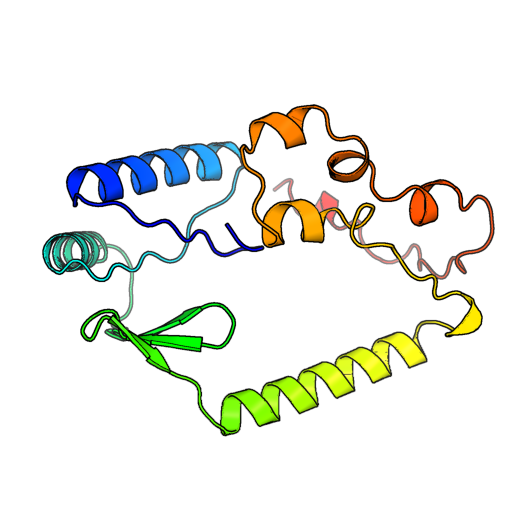804 C C . GLN A 1 100 ? -9.610 -4.292 23.863 1.00 94.00 100 GLN A C 1
ATOM 806 O O . GLN A 1 100 ? -10.484 -4.035 24.685 1.00 94.00 100 GLN A O 1
ATOM 811 N N . GLU A 1 101 ? -8.317 -4.328 24.188 1.00 96.25 101 GLU A N 1
ATOM 812 C CA . GLU A 1 101 ? -7.798 -3.934 25.500 1.00 96.25 101 GLU A CA 1
ATOM 813 C C . GLU A 1 101 ? -7.848 -2.411 25.686 1.00 96.25 101 GLU A C 1
ATOM 815 O O . GLU A 1 101 ? -8.235 -1.923 26.746 1.00 96.25 101 GLU A O 1
ATOM 820 N N . LYS A 1 102 ? -7.493 -1.650 24.643 1.00 94.56 102 LYS A N 1
ATOM 821 C CA . LYS A 1 102 ? -7.399 -0.182 24.700 1.00 94.56 102 LYS A CA 1
ATOM 822 C C . LYS A 1 102 ? -8.725 0.544 24.478 1.00 94.56 102 LYS A C 1
ATOM 824 O O . LYS A 1 102 ? -8.842 1.711 24.844 1.00 94.56 102 LYS A O 1
ATOM 829 N N . THR A 1 103 ? -9.710 -0.091 23.844 1.00 93.00 103 THR A N 1
ATOM 830 C CA . THR A 1 103 ? -10.965 0.568 23.453 1.00 93.00 103 THR A CA 1
ATOM 831 C C . THR A 1 103 ? -12.176 -0.328 23.681 1.00 93.00 103 THR A C 1
ATOM 833 O 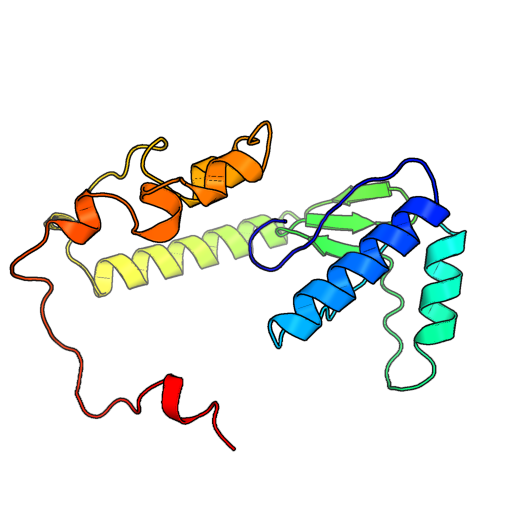O . THR A 1 103 ? -12.126 -1.536 23.465 1.00 93.00 103 THR A O 1
ATOM 836 N N . SER A 1 104 ? -13.300 0.273 24.080 1.00 92.25 104 SER A N 1
ATOM 837 C CA . SER A 1 104 ? -14.567 -0.453 24.186 1.00 92.25 104 SER A CA 1
ATOM 838 C C . SER A 1 104 ? -15.177 -0.666 22.794 1.00 92.25 104 SER A C 1
ATOM 840 O O . SER A 1 104 ? -15.301 0.306 22.044 1.00 92.25 104 SER A O 1
ATOM 842 N N . PRO A 1 105 ? -15.652 -1.877 22.449 1.00 90.38 105 PRO A N 1
ATOM 843 C CA . PRO A 1 105 ? -16.403 -2.105 21.213 1.00 90.38 105 PRO A CA 1
ATOM 844 C C . PRO A 1 105 ? -17.634 -1.199 21.052 1.00 90.38 105 PRO A C 1
ATOM 846 O O . PRO A 1 105 ? -18.086 -0.973 19.936 1.00 90.38 105 PRO A O 1
ATOM 849 N N . GLU A 1 106 ? -18.169 -0.655 22.149 1.00 89.31 106 GLU A N 1
ATOM 850 C CA . GLU A 1 106 ? -19.324 0.253 22.147 1.00 89.31 106 GLU A CA 1
ATOM 851 C C . GLU A 1 106 ? -19.042 1.593 21.455 1.00 89.31 106 GLU A C 1
ATOM 853 O O . GLU A 1 106 ? -19.970 2.235 20.966 1.00 89.31 106 GLU A O 1
ATOM 858 N N . VAL A 1 107 ? -17.774 2.014 21.390 1.00 86.81 107 VAL A N 1
ATOM 859 C CA . VAL A 1 107 ? -17.377 3.250 20.695 1.00 86.81 107 VAL A CA 1
ATOM 860 C C . VAL A 1 107 ? -16.933 2.999 19.250 1.00 86.81 107 VAL A C 1
ATOM 862 O O . VAL A 1 107 ? -16.594 3.941 18.529 1.00 86.81 107 VAL A O 1
ATOM 865 N N . TRP A 1 108 ? -16.931 1.741 18.796 1.00 89.12 108 TRP A N 1
ATOM 866 C CA . TRP A 1 108 ? -16.550 1.399 17.429 1.00 89.12 108 TRP A CA 1
ATOM 867 C C . TRP A 1 108 ? -17.693 1.710 16.473 1.00 89.12 108 TRP A C 1
ATOM 869 O O . TRP A 1 108 ? -18.823 1.259 16.640 1.00 89.12 108 TRP A O 1
ATOM 879 N N . ASN A 1 109 ? -17.375 2.453 15.421 1.00 88.25 109 ASN A N 1
ATOM 880 C CA . ASN A 1 109 ? -18.337 2.856 14.412 1.00 88.25 109 ASN A CA 1
ATOM 881 C C . ASN A 1 109 ? -17.885 2.351 13.041 1.00 88.25 109 ASN A C 1
ATOM 883 O O . ASN A 1 109 ? -16.708 2.428 12.688 1.00 88.25 109 ASN A O 1
ATOM 887 N N . HIS A 1 110 ? -18.826 1.828 12.257 1.00 89.19 110 HIS A N 1
ATOM 888 C CA . HIS A 1 110 ? -18.547 1.397 10.892 1.00 89.19 110 HIS A CA 1
ATOM 889 C C . HIS A 1 110 ? -18.318 2.618 9.993 1.00 89.19 110 HIS A C 1
ATOM 891 O O . HIS A 1 110 ? -19.211 3.452 9.855 1.00 89.19 110 HIS A O 1
ATOM 897 N N . CYS A 1 111 ? -17.151 2.689 9.349 1.00 87.38 111 CYS A N 1
ATOM 898 C CA . CYS A 1 111 ? -16.849 3.678 8.316 1.00 87.38 111 CYS A CA 1
ATOM 899 C C . CYS A 1 111 ? -17.207 3.099 6.933 1.00 87.38 111 CYS A C 1
ATOM 901 O O . CYS A 1 111 ? -16.555 2.145 6.494 1.00 87.38 111 CYS A O 1
ATOM 903 N N . PRO A 1 112 ? -18.234 3.622 6.234 1.00 88.75 112 PRO A N 1
ATOM 904 C CA . PRO A 1 112 ? -18.563 3.183 4.881 1.00 88.75 112 PRO A CA 1
ATOM 905 C C . PRO A 1 112 ? -17.381 3.364 3.920 1.00 88.75 112 PRO A C 1
ATOM 907 O O . PRO A 1 112 ? -16.659 4.352 3.993 1.00 88.75 112 PRO A O 1
ATOM 910 N N . GLY A 1 113 ? -17.221 2.467 2.942 1.00 85.56 113 GLY A N 1
ATOM 911 C CA . GLY A 1 113 ? -16.100 2.536 1.989 1.00 85.56 113 GLY A CA 1
ATOM 912 C C . GLY A 1 113 ? -16.020 3.844 1.182 1.00 85.56 113 GLY A C 1
ATOM 913 O O . GLY A 1 113 ? -14.935 4.257 0.794 1.00 85.56 113 GLY A O 1
ATOM 914 N N . CYS A 1 114 ? -17.139 4.547 0.963 1.00 84.19 114 CYS A N 1
ATOM 915 C CA . CYS A 1 114 ? -17.135 5.873 0.326 1.00 84.19 114 CYS A CA 1
ATOM 916 C C . CYS A 1 114 ? -16.546 6.986 1.215 1.00 84.19 114 CYS A C 1
ATOM 918 O O . CYS A 1 114 ? -16.101 8.012 0.691 1.00 84.19 114 CYS A O 1
ATOM 920 N N . GLU A 1 115 ? -16.530 6.770 2.530 1.00 86.75 115 GLU A N 1
ATOM 921 C CA . GLU A 1 115 ? -15.986 7.663 3.555 1.00 86.75 115 GLU A CA 1
ATOM 922 C C . GLU A 1 115 ? -14.603 7.210 4.049 1.00 86.75 115 GLU A C 1
ATOM 924 O O . GLU A 1 115 ? -13.912 7.972 4.716 1.00 86.75 115 GLU A O 1
ATOM 929 N N . ASN A 1 116 ? -14.150 6.004 3.690 1.00 88.12 116 ASN A N 1
ATOM 930 C CA . ASN A 1 116 ? -12.790 5.562 3.970 1.00 88.12 116 ASN A CA 1
ATOM 931 C C . ASN A 1 116 ? -11.816 6.172 2.940 1.00 88.12 116 ASN A C 1
ATOM 933 O O . ASN A 1 116 ? -11.849 5.787 1.766 1.00 88.12 116 ASN A O 1
ATOM 937 N N . PRO A 1 117 ? -10.908 7.084 3.333 1.00 87.38 117 PRO A N 1
ATOM 938 C CA . PRO A 1 117 ? -9.951 7.668 2.397 1.00 87.38 117 PRO A CA 1
ATOM 939 C C . PRO A 1 117 ? -9.045 6.608 1.745 1.00 87.38 117 PRO A C 1
ATOM 941 O O . PRO A 1 117 ? -8.725 6.732 0.562 1.00 87.38 117 PRO A O 1
ATOM 944 N N . ALA A 1 118 ? -8.707 5.519 2.448 1.00 85.75 118 ALA A N 1
ATOM 945 C CA . ALA A 1 118 ? -7.890 4.438 1.892 1.00 85.75 118 ALA A CA 1
ATOM 946 C C . ALA A 1 118 ? -8.623 3.628 0.803 1.00 85.75 118 ALA A C 1
ATOM 948 O O . ALA A 1 118 ? -7.997 3.158 -0.152 1.00 85.75 118 ALA A O 1
ATOM 949 N N . ASP A 1 119 ? -9.951 3.494 0.888 1.00 85.88 119 ASP A N 1
ATOM 950 C CA . ASP A 1 119 ? -10.751 2.795 -0.130 1.00 85.88 119 ASP A CA 1
ATOM 951 C C . ASP A 1 119 ? -10.694 3.517 -1.479 1.00 85.88 119 ASP A C 1
ATOM 953 O O . ASP A 1 119 ? -10.685 2.867 -2.525 1.00 85.88 119 ASP A O 1
ATOM 957 N N . LYS A 1 120 ? -10.613 4.856 -1.473 1.00 82.75 120 LYS A N 1
ATOM 958 C CA . LYS A 1 120 ? -10.544 5.651 -2.706 1.00 82.75 120 LYS A CA 1
ATOM 959 C C . LYS A 1 120 ? -9.335 5.224 -3.534 1.00 82.75 120 LYS A C 1
ATOM 961 O O . LYS A 1 120 ? -9.498 4.823 -4.680 1.00 82.75 120 LYS A O 1
ATOM 966 N N . ILE A 1 121 ? -8.137 5.212 -2.952 1.00 78.88 121 ILE A N 1
ATOM 967 C CA . ILE A 1 121 ? -6.917 4.829 -3.682 1.00 78.88 121 ILE A CA 1
ATOM 968 C C . ILE A 1 121 ? -6.844 3.328 -4.002 1.00 78.88 121 ILE A C 1
ATOM 970 O O . ILE A 1 121 ? -6.322 2.963 -5.054 1.00 78.88 121 ILE A O 1
ATOM 974 N N . THR A 1 122 ? -7.384 2.457 -3.144 1.00 76.81 122 THR A N 1
ATOM 975 C CA . THR A 1 122 ? -7.269 0.995 -3.311 1.00 76.81 122 THR A CA 1
ATOM 976 C C . THR A 1 122 ? -8.276 0.411 -4.303 1.00 76.81 122 THR A C 1
ATOM 978 O O . THR A 1 122 ? -7.980 -0.601 -4.934 1.00 76.81 122 THR A O 1
ATOM 981 N N . ARG A 1 123 ? -9.436 1.050 -4.513 1.00 76.69 123 ARG A N 1
ATOM 982 C CA . ARG A 1 123 ? -10.452 0.605 -5.493 1.00 76.69 123 ARG A CA 1
ATOM 983 C C . ARG A 1 123 ? -10.224 1.115 -6.918 1.00 76.69 123 ARG A C 1
ATOM 985 O O . ARG A 1 123 ? -11.025 0.815 -7.798 1.00 76.69 123 ARG A O 1
ATOM 992 N N . GLY A 1 124 ? -9.134 1.844 -7.149 1.00 66.25 124 GLY A N 1
ATOM 993 C CA . GLY A 1 124 ? -8.761 2.354 -8.464 1.00 66.25 124 GLY A CA 1
ATOM 994 C C . GLY A 1 124 ? -9.501 3.640 -8.813 1.00 66.25 124 GLY A C 1
ATOM 995 O O . GLY A 1 124 ? -10.531 3.628 -9.485 1.00 66.25 124 GLY A O 1
ATOM 996 N N . LEU A 1 125 ? -8.947 4.779 -8.394 1.00 72.00 125 LEU A N 1
ATOM 997 C CA . LEU A 1 125 ? -9.377 6.072 -8.923 1.00 72.00 125 LEU A CA 1
ATOM 998 C C . LEU A 1 125 ? -8.981 6.179 -10.390 1.00 72.00 125 LEU A C 1
ATOM 1000 O O . LEU A 1 125 ? -7.814 6.002 -10.738 1.00 72.00 125 LEU A O 1
ATOM 1004 N N . SER A 1 126 ? -9.928 6.589 -11.232 1.00 70.06 126 SER A N 1
ATOM 1005 C CA . SER A 1 126 ? -9.669 6.868 -12.648 1.00 70.06 126 SER A CA 1
ATOM 1006 C C . SER A 1 126 ? -8.631 7.982 -12.846 1.00 70.06 126 SER A C 1
ATOM 1008 O O . SER A 1 126 ? -8.001 8.069 -13.895 1.00 70.06 126 SER A O 1
ATOM 1010 N N . SER A 1 127 ? -8.456 8.862 -11.852 1.00 77.69 127 SER A N 1
ATOM 1011 C CA . SER A 1 127 ? -7.406 9.880 -11.840 1.00 77.69 127 SER A CA 1
ATOM 1012 C C . SER A 1 127 ? -7.115 10.380 -10.425 1.00 77.69 127 SER A C 1
ATOM 1014 O O . SER A 1 127 ? -8.032 10.714 -9.677 1.00 77.69 127 SER A O 1
ATOM 1016 N N . VAL A 1 128 ? -5.834 10.550 -10.088 1.00 77.69 128 VAL A N 1
ATOM 1017 C CA . VAL A 1 128 ? -5.389 11.187 -8.830 1.00 77.69 128 VAL A CA 1
ATOM 1018 C C . VAL A 1 128 ? -5.878 12.641 -8.720 1.00 77.69 128 VAL A C 1
ATOM 1020 O O . VAL A 1 128 ? -6.026 13.159 -7.619 1.00 77.69 128 VAL A O 1
ATOM 1023 N N . LYS A 1 129 ? -6.224 13.294 -9.842 1.00 82.06 129 LYS A N 1
ATOM 1024 C CA . LYS A 1 129 ? -6.766 14.666 -9.852 1.00 82.06 129 LYS A CA 1
ATOM 1025 C C . LYS A 1 129 ? -8.034 14.823 -9.012 1.00 82.06 129 LYS A C 1
ATOM 1027 O O . LYS A 1 129 ? -8.274 15.909 -8.497 1.00 82.06 129 LYS A O 1
ATOM 1032 N N . TYR A 1 130 ? -8.822 13.761 -8.850 1.00 83.81 130 TYR A N 1
ATOM 1033 C CA . TYR A 1 130 ? -10.021 13.807 -8.016 1.00 83.81 130 TYR A CA 1
ATOM 1034 C C . TYR A 1 130 ? -9.697 13.965 -6.525 1.00 83.81 130 TYR A C 1
ATOM 1036 O O . TYR A 1 130 ? -10.487 14.571 -5.812 1.00 83.81 130 TYR A O 1
ATOM 1044 N N . LEU A 1 131 ? -8.519 13.515 -6.071 1.00 86.56 131 LEU A N 1
ATOM 1045 C CA . LEU A 1 131 ? -8.099 13.652 -4.672 1.00 86.56 131 LEU A CA 1
ATOM 1046 C C . LEU A 1 131 ? -7.762 15.089 -4.287 1.00 86.56 131 LEU A C 1
ATOM 1048 O O . LEU A 1 131 ? -7.887 15.446 -3.123 1.00 86.56 131 LEU A O 1
ATOM 1052 N N . VAL A 1 132 ? -7.366 15.932 -5.245 1.00 87.62 132 VAL A N 1
ATOM 1053 C CA . VAL A 1 132 ? -6.953 17.318 -4.961 1.00 87.62 132 VAL A CA 1
ATOM 1054 C C . VAL A 1 132 ? -8.060 18.095 -4.245 1.00 87.62 132 VAL A C 1
ATOM 1056 O O . VAL A 1 132 ? -7.764 18.880 -3.354 1.00 87.62 132 VAL A O 1
ATOM 1059 N N . ASN A 1 133 ? -9.324 17.829 -4.587 1.00 88.38 133 ASN A N 1
ATOM 1060 C CA . ASN A 1 133 ? -10.485 18.509 -4.009 1.00 88.38 133 ASN A CA 1
ATOM 1061 C C . ASN A 1 133 ? -11.336 17.596 -3.103 1.00 88.38 133 ASN A C 1
ATOM 1063 O O . ASN A 1 133 ? -12.436 17.985 -2.704 1.00 88.38 133 ASN A O 1
ATOM 1067 N N . ASP A 1 134 ? -10.871 16.380 -2.797 1.00 88.25 134 ASP A N 1
ATOM 1068 C CA . ASP A 1 134 ? -11.644 15.404 -2.026 1.00 88.25 134 ASP A CA 1
ATOM 1069 C C . ASP A 1 134 ? -11.585 15.717 -0.526 1.00 88.25 134 ASP A C 1
ATOM 1071 O O . ASP A 1 134 ? -10.540 15.620 0.115 1.00 88.25 134 ASP A O 1
ATOM 1075 N N . GLN A 1 135 ? -12.730 16.093 0.040 1.00 88.94 135 GLN A N 1
ATOM 1076 C CA . GLN A 1 135 ? -12.813 16.510 1.440 1.00 88.94 135 GLN A CA 1
ATOM 1077 C C . GLN A 1 135 ? -12.538 15.363 2.414 1.00 88.94 135 GLN A C 1
ATOM 1079 O O . GLN A 1 135 ? -11.908 15.573 3.442 1.00 88.94 135 GLN A O 1
ATOM 1084 N N . VAL A 1 136 ? -12.969 14.145 2.086 1.00 89.00 136 VAL A N 1
ATOM 1085 C CA . VAL A 1 136 ? -12.768 12.973 2.947 1.00 89.00 136 VAL A CA 1
ATOM 1086 C C . VAL A 1 136 ? -11.294 12.572 2.969 1.00 89.00 136 VAL A C 1
ATOM 1088 O O . VAL A 1 136 ? -10.781 12.180 4.011 1.00 89.00 136 VAL A O 1
ATOM 1091 N N . TRP A 1 137 ? -10.597 12.696 1.837 1.00 89.25 137 TRP A N 1
ATOM 1092 C CA . TRP A 1 137 ? -9.161 12.432 1.744 1.00 89.25 137 TRP A CA 1
ATOM 1093 C C . TRP A 1 137 ? -8.331 13.377 2.622 1.00 89.25 137 TRP A C 1
ATOM 1095 O O . TRP A 1 137 ? -7.441 12.921 3.333 1.00 89.25 137 TRP A O 1
ATOM 1105 N N . TRP A 1 138 ? -8.631 14.678 2.589 1.00 90.25 138 TRP A N 1
ATOM 1106 C CA . TRP A 1 138 ? -7.841 15.688 3.302 1.00 90.25 138 TRP A CA 1
ATOM 1107 C C . TRP A 1 138 ? -8.271 15.926 4.748 1.00 90.25 138 TRP A C 1
ATOM 1109 O O . TRP A 1 138 ? -7.433 16.273 5.577 1.00 90.25 138 TRP A O 1
ATOM 1119 N N . HIS A 1 139 ? -9.558 15.769 5.057 1.00 88.44 139 HIS A N 1
ATOM 1120 C CA . HIS A 1 139 ? -10.110 16.098 6.375 1.00 88.44 139 HIS A CA 1
ATOM 1121 C C . HIS A 1 139 ? -10.548 14.867 7.172 1.00 88.44 139 HIS A C 1
ATOM 1123 O O . HIS A 1 139 ? -10.789 14.978 8.371 1.00 88.44 139 HIS A O 1
ATOM 1129 N N . GLY A 1 140 ? -10.605 13.696 6.536 1.00 87.44 140 GLY A N 1
ATOM 1130 C CA . GLY A 1 140 ? -11.088 12.460 7.140 1.00 87.44 140 GLY A CA 1
ATOM 1131 C C . GLY A 1 140 ? -12.608 12.274 7.023 1.00 87.44 140 GLY A C 1
ATOM 1132 O O . GLY A 1 140 ? -13.326 13.142 6.518 1.00 87.44 140 GLY A O 1
ATOM 1133 N N . PRO A 1 141 ? -13.126 11.113 7.459 1.00 89.44 141 PRO A N 1
ATOM 1134 C CA . PRO A 1 141 ? -14.557 10.829 7.463 1.00 89.44 141 PRO A CA 1
ATOM 1135 C C . PRO A 1 141 ? -15.310 11.706 8.482 1.00 89.44 141 PRO A C 1
ATOM 1137 O O . PRO A 1 141 ? -14.812 11.911 9.594 1.00 89.44 141 PRO A O 1
ATOM 1140 N N . PRO A 1 142 ? -16.549 12.145 8.178 1.00 84.81 142 PRO A N 1
ATOM 1141 C CA . PRO A 1 142 ? -17.369 12.947 9.094 1.00 84.81 142 PRO A CA 1
ATOM 1142 C C . PRO A 1 142 ? -17.527 12.328 10.486 1.00 84.81 142 PRO A C 1
ATOM 1144 O O . PRO A 1 142 ? -17.531 13.046 11.483 1.00 84.81 142 PRO A O 1
ATOM 1147 N N . LEU A 1 143 ? -17.581 10.995 10.548 1.00 83.94 143 LEU A N 1
ATOM 1148 C CA . LEU A 1 143 ? -17.650 10.206 11.776 1.00 83.94 143 LEU A CA 1
ATOM 1149 C C . LEU A 1 143 ? -16.542 10.541 12.793 1.00 83.94 143 LEU A C 1
ATOM 1151 O O . LEU A 1 143 ? -16.797 10.498 13.993 1.00 83.94 143 LEU A O 1
ATOM 1155 N N . LEU A 1 144 ? -15.330 10.870 12.330 1.00 80.50 144 LEU A N 1
ATOM 1156 C CA . LEU A 1 144 ? -14.200 11.225 13.199 1.00 80.50 144 LEU A CA 1
ATOM 1157 C C . LEU A 1 144 ? -14.163 12.722 13.532 1.00 80.50 144 LEU A C 1
ATOM 1159 O O . LEU A 1 144 ? -13.629 13.110 14.564 1.00 80.50 144 LEU A O 1
ATOM 1163 N N . ILE A 1 145 ? -14.745 13.564 12.675 1.00 78.38 145 ILE A N 1
ATOM 1164 C CA . ILE A 1 145 ? -14.708 15.029 12.800 1.00 78.38 145 ILE A CA 1
ATOM 1165 C C . ILE A 1 145 ? -15.835 15.539 13.713 1.00 78.38 145 ILE A C 1
ATOM 1167 O O . ILE A 1 145 ? -15.677 16.539 14.407 1.00 78.38 145 ILE A O 1
ATOM 1171 N N . GLN A 1 146 ? -16.987 14.863 13.724 1.00 64.44 146 GLN A N 1
ATOM 1172 C CA . GLN A 1 146 ? -18.184 15.307 14.447 1.00 64.44 146 GLN A CA 1
ATOM 1173 C C . GLN A 1 146 ? -18.203 14.926 15.938 1.00 64.44 146 GLN A C 1
ATOM 1175 O O . GLN A 1 146 ? -19.140 15.301 16.644 1.00 64.44 146 GLN A O 1
ATOM 1180 N N . GLN A 1 147 ? -17.178 14.237 16.451 1.00 57.41 147 GLN A N 1
ATOM 1181 C CA . GLN A 1 147 ? -17.075 13.909 17.875 1.00 57.41 147 GLN A CA 1
ATOM 1182 C C . GLN A 1 147 ? -16.545 15.096 18.690 1.00 57.41 147 GLN A C 1
ATOM 1184 O O . GLN A 1 147 ? -15.403 15.131 19.140 1.00 57.41 147 GLN A O 1
ATOM 1189 N N . GLY A 1 148 ? -17.417 16.069 18.943 1.00 58.62 148 GLY A N 1
ATOM 1190 C CA . GLY A 1 148 ? -17.343 16.794 20.204 1.00 58.62 148 GLY A CA 1
ATOM 1191 C C . GLY A 1 148 ? -17.759 15.846 21.332 1.00 58.62 148 GLY A C 1
ATOM 1192 O O . GLY A 1 148 ? -18.849 15.289 21.285 1.00 58.62 148 GLY A O 1
ATOM 1193 N N . THR A 1 149 ? -16.903 15.709 22.346 1.00 49.38 149 THR A N 1
ATOM 1194 C CA . THR A 1 149 ? -17.066 14.974 23.620 1.00 49.38 149 THR A CA 1
ATOM 1195 C C . THR A 1 149 ? -16.792 13.457 23.645 1.00 49.38 149 THR A C 1
ATOM 1197 O O . THR A 1 149 ? -17.501 12.649 23.060 1.00 49.38 149 THR A O 1
ATOM 1200 N N . SER A 1 150 ? -15.798 13.114 24.484 1.00 47.44 150 SER A N 1
ATOM 1201 C CA . SER A 1 150 ? -15.538 11.819 25.135 1.00 47.44 150 SER A CA 1
ATOM 1202 C C . SER A 1 150 ? -14.831 10.698 24.345 1.00 47.44 150 SER A C 1
ATOM 1204 O O . SER A 1 150 ? -15.201 9.532 24.474 1.00 47.44 150 SER A O 1
ATOM 1206 N N . CYS A 1 151 ? -13.726 10.981 23.646 1.00 42.50 151 CYS A N 1
ATOM 1207 C CA . CYS A 1 151 ? -12.634 9.997 23.668 1.00 42.50 151 CYS A CA 1
ATOM 1208 C C . CYS A 1 151 ? -11.892 10.215 24.993 1.00 42.50 151 CYS A C 1
ATOM 1210 O O . CYS A 1 151 ? -11.503 11.348 25.278 1.00 42.50 151 CYS A O 1
ATOM 1212 N N . 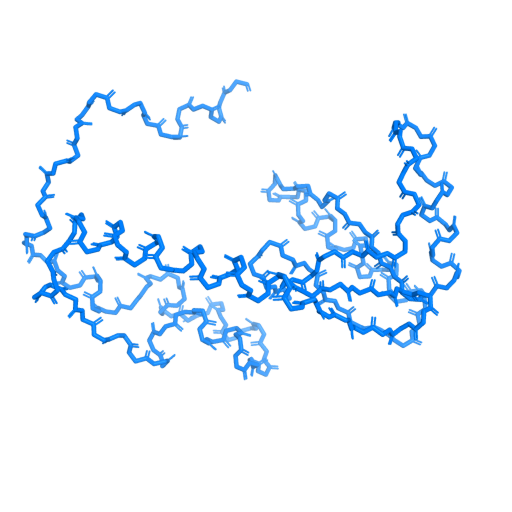VAL A 1 152 ? -11.798 9.192 25.849 1.00 42.16 152 VAL A N 1
ATOM 1213 C CA . VAL A 1 152 ? -11.142 9.291 27.161 1.00 42.16 152 VAL A CA 1
ATOM 1214 C C . VAL A 1 152 ? -9.730 9.829 26.949 1.00 42.16 152 VAL A C 1
ATOM 1216 O O . VAL A 1 152 ? -8.874 9.160 26.378 1.00 42.16 152 VAL A O 1
ATOM 1219 N N . SER A 1 153 ? -9.504 11.067 27.382 1.00 45.09 153 SER A N 1
ATOM 1220 C CA . SER A 1 153 ? -8.189 11.682 27.413 1.00 45.09 153 SER A CA 1
ATOM 1221 C C . SER A 1 153 ? -7.376 11.009 28.515 1.00 45.09 153 SER A C 1
ATOM 1223 O O . SER A 1 153 ? -7.352 11.472 29.653 1.00 45.09 153 SER A O 1
ATOM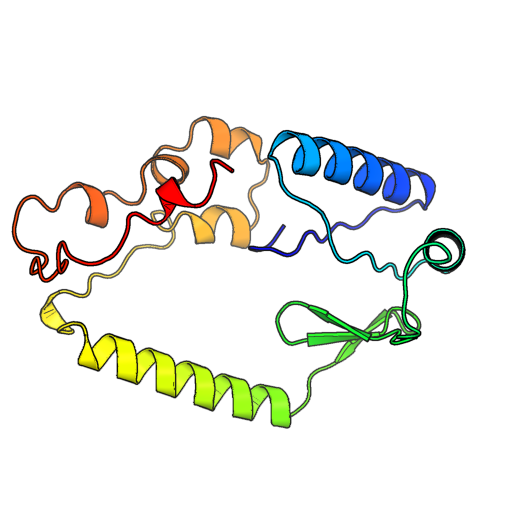 1225 N N . SER A 1 154 ? -6.716 9.906 28.188 1.00 39.81 154 SER A N 1
ATOM 1226 C CA . SER A 1 154 ? -5.500 9.502 28.891 1.00 39.81 154 SER A CA 1
ATOM 1227 C C . SER A 1 154 ? -4.296 9.714 27.976 1.00 39.81 154 SER A C 1
ATOM 1229 O O . SER A 1 154 ? -3.437 8.845 27.859 1.00 39.81 154 SER A O 1
ATOM 1231 N N . TYR A 1 155 ? -4.258 10.861 27.291 1.00 42.81 155 TYR A N 1
ATOM 1232 C CA . TYR A 1 155 ? -2.985 11.409 26.844 1.00 42.81 155 TYR A CA 1
ATOM 1233 C C . TYR A 1 155 ? -2.247 11.813 28.118 1.00 42.81 155 TYR A C 1
ATOM 1235 O O . TYR A 1 155 ? -2.619 12.785 28.773 1.00 42.81 155 TYR A O 1
ATOM 1243 N N . ASP A 1 156 ? -1.285 10.991 28.522 1.00 44.66 156 ASP A N 1
ATOM 1244 C CA . ASP A 1 156 ? -0.334 11.360 29.556 1.00 44.66 156 ASP A CA 1
ATOM 1245 C C . ASP A 1 156 ? 0.521 12.496 28.976 1.00 44.66 156 ASP A C 1
ATOM 1247 O O . ASP A 1 156 ? 1.258 12.299 28.012 1.00 44.66 156 ASP A O 1
ATOM 1251 N N . GLU A 1 157 ? 0.378 13.714 29.507 1.00 48.41 157 GLU A N 1
ATOM 1252 C CA . GLU A 1 157 ? 1.127 14.903 29.059 1.00 48.41 157 GLU A CA 1
ATOM 1253 C C . GLU A 1 157 ? 2.655 14.765 29.230 1.00 48.41 157 GLU A C 1
ATOM 1255 O O . GLU A 1 157 ? 3.405 15.678 28.883 1.00 48.41 157 GLU A O 1
ATOM 1260 N N . SER A 1 158 ? 3.136 13.638 29.761 1.00 50.34 158 SER A N 1
ATOM 1261 C CA . SER A 1 158 ? 4.556 13.314 29.854 1.00 50.34 158 SER A CA 1
ATOM 1262 C C . SER A 1 158 ? 5.160 12.701 28.580 1.00 50.34 158 SER A C 1
ATOM 1264 O O . SER A 1 158 ? 6.387 12.596 28.509 1.00 50.34 158 SER A O 1
ATOM 1266 N N . ASP A 1 159 ? 4.361 12.367 27.558 1.00 47.56 159 ASP A N 1
ATOM 1267 C CA . ASP A 1 159 ? 4.895 11.888 26.278 1.00 47.56 159 ASP A CA 1
ATOM 1268 C C . ASP A 1 159 ? 5.486 13.052 25.452 1.00 47.56 159 ASP A C 1
ATOM 1270 O O . ASP A 1 159 ? 4.777 14.008 25.110 1.00 47.56 159 ASP A O 1
ATOM 1274 N N . PRO A 1 160 ? 6.790 13.019 25.112 1.00 44.41 160 PRO A N 1
ATOM 1275 C CA . PRO A 1 160 ? 7.420 14.091 24.361 1.00 44.41 160 PRO A CA 1
ATOM 1276 C C . PRO A 1 160 ? 6.808 14.183 22.962 1.00 44.41 160 PRO A C 1
ATOM 1278 O O . PRO A 1 160 ? 6.695 13.193 22.240 1.00 44.41 160 PRO A O 1
ATOM 1281 N N . ASN A 1 161 ? 6.430 15.405 22.584 1.00 51.47 161 ASN A N 1
ATOM 1282 C CA . ASN A 1 161 ? 5.861 15.743 21.285 1.00 51.47 161 ASN A CA 1
ATOM 1283 C C . ASN A 1 161 ? 6.647 15.065 20.137 1.00 51.47 161 ASN A C 1
ATOM 1285 O O . ASN A 1 161 ? 7.810 15.413 19.923 1.00 51.47 161 ASN A O 1
ATOM 1289 N N . PRO A 1 162 ? 6.028 14.174 19.339 1.00 43.25 162 PRO A N 1
ATOM 1290 C CA . PRO A 1 162 ? 6.704 13.498 18.229 1.00 43.25 162 PRO A CA 1
ATOM 1291 C C . PRO A 1 162 ? 7.286 14.462 17.183 1.00 43.25 162 PRO A C 1
ATOM 1293 O O . PRO A 1 162 ? 8.183 14.095 16.429 1.00 43.25 162 PRO A O 1
ATOM 1296 N N . LEU A 1 163 ? 6.800 15.708 17.141 1.00 40.12 163 LEU A N 1
ATOM 1297 C CA . LEU A 1 163 ? 7.277 16.747 16.228 1.00 40.12 163 LEU A CA 1
ATOM 1298 C C . LEU A 1 163 ? 8.505 17.514 16.743 1.00 40.12 163 LEU A C 1
ATOM 1300 O O . LEU A 1 163 ? 9.090 18.267 15.970 1.00 40.12 163 LEU A O 1
ATOM 1304 N N . SER A 1 164 ? 8.934 17.340 18.001 1.00 43.41 164 SER A N 1
ATOM 1305 C CA . SER A 1 164 ? 10.135 18.025 18.512 1.00 43.41 164 SER A CA 1
ATOM 1306 C C . SER A 1 164 ? 11.448 17.350 18.109 1.00 43.41 164 SER A C 1
ATOM 1308 O O . SER A 1 164 ? 12.506 17.936 18.297 1.00 43.41 164 SER A O 1
ATOM 1310 N N . ILE A 1 165 ? 11.398 16.131 17.562 1.00 40.22 165 ILE A N 1
ATOM 1311 C CA . ILE A 1 165 ? 12.587 15.351 17.169 1.00 40.22 165 ILE A CA 1
ATOM 1312 C C . ILE A 1 165 ? 13.012 15.671 15.720 1.00 40.22 165 ILE A C 1
ATOM 1314 O O . ILE A 1 165 ? 14.118 15.354 15.303 1.00 40.22 165 ILE A O 1
ATOM 1318 N N . ALA A 1 166 ? 12.167 16.355 14.941 1.00 36.53 166 ALA A N 1
ATOM 1319 C CA . ALA A 1 166 ? 12.409 16.642 13.525 1.00 36.53 166 ALA A CA 1
ATOM 1320 C C . ALA A 1 166 ? 13.122 17.988 13.263 1.00 36.53 166 ALA A C 1
ATOM 1322 O O . ALA A 1 166 ? 12.954 18.572 12.193 1.00 36.53 166 ALA A O 1
ATOM 1323 N N . SER A 1 167 ? 13.854 18.544 14.233 1.00 40.94 167 SER A N 1
ATOM 1324 C CA . SER A 1 167 ? 14.467 19.882 14.112 1.00 40.94 167 SER A CA 1
ATOM 1325 C C . SER A 1 167 ? 15.927 19.980 14.564 1.00 40.94 167 SER A C 1
ATOM 1327 O O . SER A 1 167 ? 16.385 21.085 14.847 1.00 40.94 167 SER A O 1
ATOM 1329 N N . GLU A 1 168 ? 16.676 18.876 14.561 1.00 35.28 168 GLU A N 1
ATOM 1330 C CA . GLU A 1 168 ? 18.146 18.903 14.676 1.00 35.28 168 GLU A CA 1
ATOM 1331 C C . GLU A 1 168 ? 18.830 18.262 13.466 1.00 35.28 168 GLU A C 1
ATOM 1333 O O . GLU A 1 168 ? 18.338 17.214 12.985 1.00 35.28 168 GLU A O 1
#

Sequence (168 aa):
MYIDDFICGTNAEMEADEVYHNANIIMKKASLTLMERNSNSHGLRKEYESDKHKDSTHLCDSSSKVLGLEWDTRKNVFSFSKQDIIERKTFVQNLVAEIQEKTSPEVWNHCPGCENPADKITRGLSSVKYLVNDQVWWHGPPLLIQQGTSCVSSYDESDPNPLSIASE

pLDDT: mean 76.45, std 16.75, range [35.28, 96.62]